Protein AF-A0A7S2JSN1-F1 (afdb_monomer_lite)

InterPro domains:
  IPR011989 Armadillo-like helical [G3DSA:1.25.10.10] (1-99)
  IPR016024 Armadillo-type fold [SSF48371] (4-96)

Sequence (100 aa):
VHPFLPSIIQSLPLKGVPPRLASAALEALGELSQVTKEAMIPWIGSLIPHILETMQDQSSASKQRTSLRTLGQIVGGTGYVITPYLDYPHLLPLATSVLP

Structure (mmCIF, N/CA/C/O backbone):
data_AF-A0A7S2JSN1-F1
#
_entry.id   AF-A0A7S2JSN1-F1
#
loop_
_atom_site.group_PDB
_atom_site.id
_atom_site.type_symbol
_atom_site.label_atom_id
_atom_site.label_alt_id
_atom_site.label_comp_id
_atom_site.label_asym_id
_atom_site.label_entity_id
_atom_site.label_seq_id
_atom_site.pdbx_PDB_ins_code
_atom_site.Cartn_x
_atom_site.Cartn_y
_atom_site.Cartn_z
_atom_site.occupancy
_atom_site.B_iso_or_equiv
_atom_site.auth_seq_id
_atom_site.auth_comp_id
_atom_site.auth_asym_id
_atom_site.auth_atom_id
_atom_site.pdbx_PDB_model_num
ATOM 1 N N . VAL A 1 1 ? -16.334 -8.975 8.821 1.00 47.00 1 VAL A N 1
ATOM 2 C CA . VAL A 1 1 ? -16.963 -9.999 7.949 1.00 47.00 1 VAL A CA 1
ATOM 3 C C . VAL A 1 1 ? -16.365 -9.931 6.548 1.00 47.00 1 VAL A C 1
ATOM 5 O O . VAL A 1 1 ? -16.967 -9.336 5.679 1.00 47.00 1 VAL A O 1
ATOM 8 N N . HIS A 1 2 ? -15.178 -10.510 6.331 1.00 56.66 2 HIS A N 1
ATOM 9 C CA . HIS A 1 2 ? -14.692 -10.877 4.991 1.00 56.66 2 HIS A CA 1
ATOM 10 C C . HIS A 1 2 ? -13.635 -11.998 5.108 1.00 56.66 2 HIS A C 1
ATOM 12 O O . HIS A 1 2 ? -12.438 -11.723 5.157 1.00 56.66 2 HIS A O 1
ATOM 18 N N . PRO A 1 3 ? -14.053 -13.270 5.195 1.00 62.81 3 PRO A N 1
ATOM 19 C CA . PRO A 1 3 ? -13.140 -14.394 5.431 1.00 62.81 3 PRO A CA 1
ATOM 20 C C . PRO A 1 3 ? -12.149 -14.666 4.282 1.00 62.81 3 PRO A C 1
ATOM 22 O O . PRO A 1 3 ? -11.134 -15.312 4.504 1.00 62.81 3 PRO A O 1
ATOM 25 N N . PHE A 1 4 ? -12.401 -14.148 3.075 1.00 67.25 4 PHE A N 1
ATOM 26 C CA . PHE A 1 4 ? -11.569 -14.390 1.884 1.00 67.25 4 PHE A CA 1
ATOM 27 C C . PHE A 1 4 ? -10.449 -13.367 1.672 1.00 67.25 4 PHE A C 1
ATOM 29 O O . PHE A 1 4 ? -9.560 -13.583 0.853 1.00 67.25 4 PHE A O 1
ATOM 36 N N . LEU A 1 5 ? -10.471 -12.255 2.404 1.00 69.81 5 LEU A N 1
ATOM 37 C CA . LEU A 1 5 ? -9.506 -11.170 2.239 1.00 69.81 5 LEU A CA 1
ATOM 38 C C . LEU A 1 5 ? -8.040 -11.567 2.461 1.00 69.81 5 LEU A C 1
ATOM 40 O O . LEU A 1 5 ? -7.220 -11.228 1.608 1.00 69.81 5 LEU A O 1
ATOM 44 N N . PRO A 1 6 ? -7.697 -12.326 3.522 1.00 70.44 6 PRO A N 1
ATOM 45 C CA . PRO A 1 6 ? -6.327 -12.783 3.714 1.00 70.44 6 PRO A CA 1
ATOM 46 C C . PRO A 1 6 ? -5.866 -13.679 2.557 1.00 70.44 6 PRO A C 1
ATOM 48 O O . PRO A 1 6 ? -4.756 -13.520 2.060 1.00 70.44 6 PRO A O 1
ATOM 51 N N . SER A 1 7 ? -6.736 -14.580 2.086 1.00 72.62 7 SER A N 1
ATOM 52 C CA . SER A 1 7 ? -6.433 -15.493 0.979 1.00 72.62 7 SER A CA 1
ATOM 53 C C . SER A 1 7 ? -6.207 -14.750 -0.335 1.00 72.62 7 SER A C 1
ATOM 55 O O . SER A 1 7 ? -5.277 -15.079 -1.064 1.00 72.62 7 SER A O 1
ATOM 57 N N . ILE A 1 8 ? -7.013 -13.724 -0.623 1.00 74.38 8 ILE A N 1
ATOM 58 C CA . ILE A 1 8 ? -6.869 -12.922 -1.842 1.00 74.38 8 ILE A CA 1
ATOM 59 C C . ILE A 1 8 ? -5.576 -12.101 -1.788 1.00 74.38 8 ILE A C 1
ATOM 61 O O . ILE A 1 8 ? -4.790 -12.169 -2.732 1.00 74.38 8 ILE A O 1
ATOM 65 N N . ILE A 1 9 ? -5.306 -11.412 -0.672 1.00 72.25 9 ILE A N 1
ATOM 66 C CA . ILE A 1 9 ? -4.068 -10.636 -0.474 1.00 72.25 9 ILE A CA 1
ATOM 67 C C . ILE A 1 9 ? -2.832 -11.530 -0.615 1.00 72.25 9 ILE A C 1
ATOM 69 O O . ILE A 1 9 ? -1.871 -11.148 -1.276 1.00 72.25 9 ILE A O 1
ATOM 73 N N . GLN A 1 10 ? -2.859 -12.733 -0.039 1.00 69.62 10 GLN A N 1
ATOM 74 C CA . GLN A 1 10 ? -1.730 -13.661 -0.091 1.00 69.62 10 GLN A CA 1
ATOM 75 C C . GLN A 1 10 ? -1.554 -14.320 -1.469 1.00 69.62 10 GLN A C 1
ATOM 77 O O . GLN A 1 10 ? -0.440 -14.693 -1.828 1.00 69.62 10 GLN A O 1
ATOM 82 N N . SER A 1 11 ? -2.632 -14.462 -2.246 1.00 74.69 11 SER A N 1
ATOM 83 C CA . SER A 1 11 ? -2.595 -15.049 -3.593 1.00 74.69 11 SER A CA 1
ATOM 84 C C . SER A 1 11 ? -2.142 -14.082 -4.692 1.00 74.69 11 SER A C 1
ATOM 86 O O . SER A 1 11 ? -1.817 -14.523 -5.795 1.00 74.69 11 SER A O 1
ATOM 88 N N . LEU A 1 12 ? -2.129 -12.773 -4.418 1.00 74.81 12 LEU A N 1
ATOM 89 C CA . LEU A 1 12 ? -1.780 -11.757 -5.406 1.00 74.81 12 LEU A CA 1
ATOM 90 C C . LEU A 1 12 ? -0.273 -11.798 -5.719 1.00 74.81 12 LEU A C 1
ATOM 92 O O . LEU A 1 12 ? 0.557 -11.644 -4.819 1.00 74.81 12 LEU A O 1
ATOM 96 N N . PRO A 1 13 ? 0.115 -11.976 -6.995 1.00 69.50 13 PRO A N 1
ATOM 97 C CA . PRO A 1 13 ? 1.516 -12.043 -7.371 1.00 69.50 13 PRO A CA 1
ATOM 98 C C . PRO A 1 13 ? 2.110 -10.628 -7.410 1.00 69.50 13 PRO A C 1
ATOM 100 O O . PRO A 1 13 ? 2.000 -9.915 -8.404 1.00 69.50 13 PRO A O 1
ATOM 103 N N . LEU A 1 14 ? 2.736 -10.214 -6.307 1.00 67.75 14 LEU A N 1
ATOM 104 C CA . LEU A 1 14 ? 3.377 -8.898 -6.178 1.00 67.75 14 LEU A CA 1
ATOM 105 C C . LEU A 1 14 ? 4.887 -8.928 -6.500 1.00 67.75 14 LEU A C 1
ATOM 107 O O . LEU A 1 14 ? 5.449 -7.905 -6.882 1.00 67.75 14 LEU A O 1
ATOM 111 N N . LYS A 1 15 ? 5.548 -10.099 -6.422 1.00 66.25 15 LYS A N 1
ATOM 112 C CA . LYS A 1 15 ? 6.993 -10.274 -6.699 1.00 66.25 15 LYS A CA 1
ATOM 113 C C . LYS A 1 15 ? 7.263 -11.246 -7.843 1.00 66.25 15 LYS A C 1
ATOM 115 O O . LYS A 1 15 ? 6.595 -12.264 -7.975 1.00 66.25 15 LYS A O 1
ATOM 120 N N . GLY A 1 16 ? 8.288 -10.941 -8.645 1.00 65.50 16 GLY A N 1
ATOM 121 C CA . GLY A 1 16 ? 8.853 -11.861 -9.645 1.00 65.50 16 GLY A CA 1
ATOM 122 C C . GLY A 1 16 ? 7.989 -12.121 -10.885 1.00 65.50 16 GLY A C 1
ATOM 123 O O . GLY A 1 16 ? 8.293 -13.028 -11.653 1.00 65.50 16 GLY A O 1
ATOM 124 N N . VAL A 1 17 ? 6.928 -11.342 -11.095 1.00 71.62 17 VAL A N 1
ATOM 125 C CA . VAL A 1 17 ? 6.001 -11.488 -12.227 1.00 71.62 17 VAL A CA 1
ATOM 126 C C . VAL A 1 17 ? 6.189 -10.401 -13.285 1.00 71.62 17 VAL A C 1
ATOM 128 O O . VAL A 1 17 ? 6.697 -9.316 -12.985 1.00 71.62 17 VAL A O 1
ATOM 131 N N . PRO A 1 18 ? 5.772 -10.665 -14.541 1.00 78.19 18 PRO A N 1
ATOM 132 C CA . PRO A 1 18 ? 5.861 -9.685 -15.612 1.00 78.19 18 PRO A CA 1
ATOM 133 C C . PRO A 1 18 ? 5.160 -8.373 -15.231 1.00 78.19 18 PRO A C 1
ATOM 135 O O . PRO A 1 18 ? 4.136 -8.391 -14.544 1.00 78.19 18 PRO A O 1
ATOM 138 N N . PRO A 1 19 ? 5.666 -7.225 -15.716 1.00 72.69 19 PRO A N 1
ATOM 139 C CA . PRO A 1 19 ? 5.232 -5.901 -15.274 1.00 72.69 19 PRO A CA 1
ATOM 140 C C . PRO A 1 19 ? 3.726 -5.668 -15.403 1.00 72.69 19 PRO A C 1
ATOM 142 O O . PRO A 1 19 ? 3.124 -5.052 -14.532 1.00 72.69 19 PRO A O 1
ATOM 145 N N . ARG A 1 20 ? 3.107 -6.237 -16.442 1.00 77.81 20 ARG A N 1
ATOM 146 C CA . ARG A 1 20 ? 1.656 -6.203 -16.658 1.00 77.81 20 ARG A CA 1
ATOM 147 C C . ARG A 1 20 ? 0.862 -6.905 -15.555 1.00 77.81 20 ARG A C 1
ATOM 149 O O . ARG A 1 20 ? -0.165 -6.390 -15.132 1.00 77.81 20 ARG A O 1
ATOM 156 N N . LEU A 1 21 ? 1.332 -8.068 -15.105 1.00 81.06 21 LEU A N 1
ATOM 157 C CA . LEU A 1 21 ? 0.662 -8.852 -14.070 1.00 81.06 21 LEU A CA 1
ATOM 158 C C . LEU A 1 21 ? 0.856 -8.219 -12.688 1.00 81.06 21 LEU A C 1
ATOM 160 O O . LEU A 1 21 ? -0.095 -8.162 -11.920 1.00 81.06 21 LEU A O 1
ATOM 164 N N . ALA A 1 22 ? 2.044 -7.670 -12.416 1.00 80.31 22 ALA A N 1
ATOM 165 C CA . ALA A 1 22 ? 2.298 -6.895 -11.202 1.00 80.31 22 ALA A CA 1
ATOM 166 C C . ALA A 1 22 ? 1.386 -5.656 -11.117 1.00 80.31 22 ALA A C 1
ATOM 168 O O . ALA A 1 22 ? 0.763 -5.421 -10.086 1.00 80.31 22 ALA A O 1
ATOM 169 N N . SER A 1 23 ? 1.238 -4.900 -12.214 1.00 80.94 23 SER A N 1
ATOM 170 C CA . SER A 1 23 ? 0.287 -3.782 -12.284 1.00 80.94 23 SER A CA 1
ATOM 171 C C . SER A 1 23 ? -1.156 -4.237 -12.060 1.00 80.94 23 SER A C 1
ATOM 173 O O . SER A 1 23 ? -1.841 -3.654 -11.230 1.00 80.94 23 SER A O 1
ATOM 175 N N . ALA A 1 24 ? -1.612 -5.301 -12.728 1.00 83.56 24 ALA A N 1
ATOM 176 C CA . ALA A 1 24 ? -2.970 -5.816 -12.537 1.00 83.56 24 ALA A CA 1
ATOM 177 C C . ALA A 1 24 ? -3.225 -6.286 -11.091 1.00 83.56 24 ALA A C 1
ATOM 179 O O . ALA A 1 24 ? -4.302 -6.056 -10.544 1.00 83.56 24 ALA A O 1
ATOM 180 N N . ALA A 1 25 ? -2.229 -6.906 -10.450 1.00 85.00 25 ALA A N 1
ATOM 181 C CA . ALA A 1 25 ? -2.311 -7.324 -9.055 1.00 85.00 25 ALA A CA 1
ATOM 182 C C . ALA A 1 25 ? -2.402 -6.123 -8.097 1.00 85.00 25 ALA A C 1
ATOM 184 O O . ALA A 1 25 ? -3.236 -6.118 -7.193 1.00 85.00 25 ALA A O 1
ATOM 185 N N . LEU A 1 26 ? -1.591 -5.083 -8.312 1.0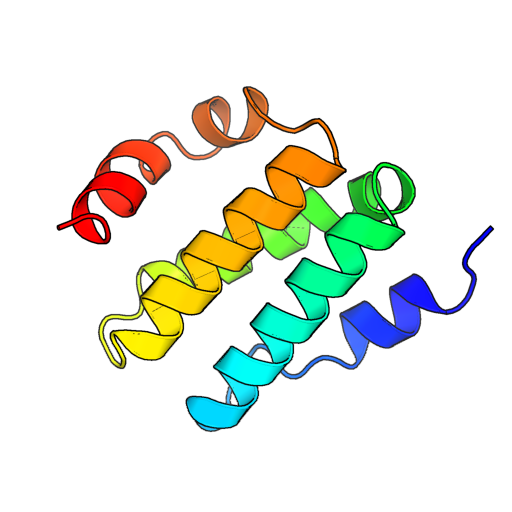0 84.69 26 LEU A N 1
ATOM 186 C CA . LEU A 1 26 ? -1.662 -3.835 -7.544 1.00 84.69 26 LEU A CA 1
ATOM 187 C C . LEU A 1 26 ? -3.002 -3.119 -7.728 1.00 84.69 26 LEU A C 1
ATOM 189 O O . LEU A 1 26 ? -3.550 -2.570 -6.775 1.00 84.69 26 LEU A O 1
ATOM 193 N N . GLU A 1 27 ? -3.539 -3.130 -8.942 1.00 85.94 27 GLU A N 1
ATOM 194 C CA . GLU A 1 27 ? -4.822 -2.509 -9.252 1.00 85.94 27 GLU A CA 1
ATOM 195 C C . GLU A 1 27 ? -5.972 -3.250 -8.557 1.00 85.94 27 GLU A C 1
ATOM 197 O O . GLU A 1 27 ? -6.784 -2.626 -7.877 1.00 85.94 27 GLU A O 1
ATOM 202 N N . ALA A 1 28 ? -5.970 -4.587 -8.601 1.00 86.75 28 ALA A N 1
ATOM 203 C CA . ALA A 1 28 ? -6.904 -5.410 -7.835 1.00 86.75 28 ALA A CA 1
ATOM 204 C C . ALA A 1 28 ? -6.788 -5.166 -6.320 1.00 86.75 28 ALA A C 1
ATOM 206 O O . ALA A 1 28 ? -7.805 -5.063 -5.637 1.00 86.75 28 ALA A O 1
ATOM 207 N N . LEU A 1 29 ? -5.567 -5.023 -5.790 1.00 85.75 29 LEU A N 1
ATOM 208 C CA . LEU A 1 29 ? -5.326 -4.690 -4.382 1.00 85.75 29 LEU A CA 1
ATOM 209 C C . LEU A 1 29 ? -5.922 -3.320 -4.005 1.00 85.75 29 LEU A C 1
ATOM 211 O O . LEU A 1 29 ? -6.496 -3.173 -2.927 1.00 85.75 29 LEU A O 1
ATOM 215 N N . GLY A 1 30 ? -5.811 -2.328 -4.890 1.00 85.38 30 GLY A N 1
ATOM 216 C CA . GLY A 1 30 ? -6.363 -0.988 -4.684 1.00 85.38 30 GLY A CA 1
ATOM 217 C C . GLY A 1 30 ? -7.892 -0.955 -4.724 1.00 85.38 30 GLY A C 1
ATOM 218 O O . GLY A 1 30 ? -8.523 -0.312 -3.888 1.00 85.38 30 GLY A O 1
ATOM 219 N N . GLU A 1 31 ? -8.514 -1.703 -5.636 1.00 86.81 31 GLU A N 1
ATOM 220 C CA . GLU A 1 31 ? -9.975 -1.870 -5.650 1.00 86.81 31 GLU A CA 1
ATOM 221 C C . GLU A 1 31 ? -10.460 -2.621 -4.396 1.00 86.81 31 GLU A C 1
ATOM 223 O O . GLU A 1 31 ? -11.435 -2.225 -3.754 1.00 86.81 31 GLU A O 1
ATOM 228 N N . LEU A 1 32 ? -9.734 -3.659 -3.965 1.00 83.81 32 LEU A N 1
ATOM 229 C CA . LEU A 1 32 ? -10.030 -4.373 -2.721 1.00 83.81 32 LEU A CA 1
ATOM 230 C C . LEU A 1 32 ? -9.956 -3.451 -1.502 1.00 83.81 32 LEU A C 1
ATOM 232 O O . LEU A 1 32 ? -10.810 -3.552 -0.619 1.00 83.81 32 LEU A O 1
ATOM 236 N N . SER A 1 33 ? -8.992 -2.532 -1.443 1.00 83.06 33 SER A N 1
ATOM 237 C CA . SER A 1 33 ? -8.857 -1.619 -0.304 1.00 83.06 33 SER A CA 1
ATOM 238 C C . SER A 1 33 ? -10.024 -0.647 -0.177 1.00 83.06 33 SER A C 1
ATOM 240 O O . SER A 1 33 ? -10.420 -0.312 0.939 1.00 83.06 33 SER A O 1
ATOM 242 N N . GLN A 1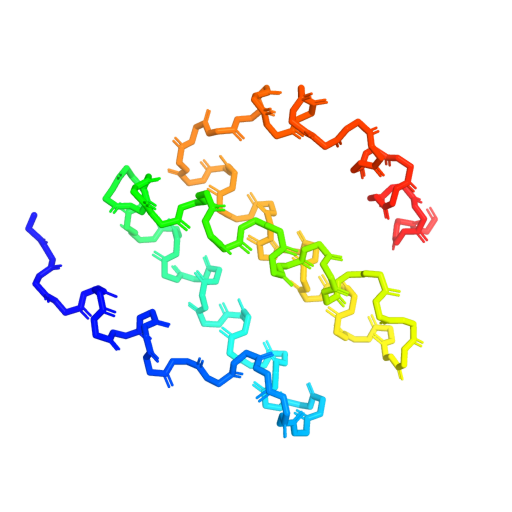 34 ? -10.622 -0.243 -1.298 1.00 82.81 34 GLN A N 1
ATOM 243 C CA . GLN A 1 34 ? -11.808 0.615 -1.321 1.00 82.81 34 GLN A CA 1
ATOM 244 C C . GLN A 1 34 ? -13.049 -0.089 -0.760 1.00 82.81 34 GLN A C 1
ATOM 246 O O . GLN A 1 34 ? -13.843 0.530 -0.048 1.00 82.81 34 GLN A O 1
ATOM 251 N N . VAL A 1 35 ? -13.199 -1.386 -1.040 1.00 84.38 35 VAL A N 1
ATOM 252 C CA . VAL A 1 35 ? -14.326 -2.198 -0.549 1.00 84.38 35 VAL A CA 1
ATOM 253 C C . VAL A 1 35 ? -14.133 -2.588 0.917 1.00 84.38 35 VAL A C 1
ATOM 255 O O . VAL A 1 35 ? -15.079 -2.582 1.701 1.00 84.38 35 VAL A O 1
ATOM 258 N N . THR A 1 36 ? -12.899 -2.908 1.295 1.00 79.06 36 THR A N 1
ATOM 259 C CA . THR A 1 36 ? -12.567 -3.505 2.595 1.00 79.06 36 THR A CA 1
ATOM 260 C C . THR A 1 36 ? -12.373 -2.474 3.705 1.00 79.06 36 THR A C 1
ATOM 262 O O . THR A 1 36 ? -12.683 -2.753 4.866 1.00 79.06 36 THR A O 1
ATOM 265 N N . LYS A 1 37 ? -11.842 -1.294 3.361 1.00 82.25 37 LYS A N 1
ATOM 266 C CA . LYS A 1 37 ? -11.550 -0.190 4.285 1.00 82.25 37 LYS A CA 1
ATOM 267 C C . LYS A 1 37 ? -10.792 -0.651 5.537 1.00 82.25 37 LYS A C 1
ATOM 269 O O . LYS A 1 37 ? -9.681 -1.165 5.437 1.00 82.25 37 LYS A O 1
ATOM 274 N N . GLU A 1 38 ? -11.398 -0.520 6.713 1.00 79.00 38 GLU A N 1
ATOM 275 C CA . GLU A 1 38 ? -10.819 -0.833 8.025 1.00 79.00 38 GLU A CA 1
ATOM 276 C C . GLU A 1 38 ? -10.380 -2.291 8.174 1.00 79.00 38 GLU A C 1
ATOM 278 O O . GLU A 1 38 ? -9.407 -2.583 8.869 1.00 79.00 38 GLU A O 1
ATOM 283 N N . ALA A 1 39 ? -11.035 -3.225 7.480 1.00 78.56 39 ALA A N 1
ATOM 284 C CA . ALA A 1 39 ? -10.620 -4.621 7.534 1.00 78.56 39 ALA A CA 1
ATOM 285 C C . ALA A 1 39 ? -9.230 -4.838 6.910 1.00 78.56 39 ALA A C 1
ATOM 287 O O . ALA A 1 39 ? -8.623 -5.867 7.184 1.00 78.56 39 ALA A O 1
ATOM 288 N N . MET A 1 40 ? -8.692 -3.873 6.147 1.00 78.12 40 MET A N 1
ATOM 289 C CA . MET A 1 40 ? -7.346 -3.944 5.581 1.00 78.12 40 MET A CA 1
ATOM 290 C C . MET A 1 40 ? -6.227 -3.476 6.520 1.00 78.12 40 MET A C 1
ATOM 292 O O . MET A 1 40 ? -5.062 -3.751 6.232 1.00 78.12 40 MET A O 1
ATOM 296 N N . ILE A 1 41 ? -6.563 -2.832 7.645 1.00 79.06 41 ILE A N 1
ATOM 297 C CA . ILE A 1 41 ? -5.607 -2.256 8.610 1.00 79.06 41 ILE A CA 1
ATOM 298 C C . ILE A 1 41 ? -4.487 -3.226 9.027 1.00 79.06 41 ILE A C 1
ATOM 300 O O . ILE A 1 41 ? -3.324 -2.818 8.983 1.00 79.06 41 ILE A O 1
ATOM 304 N N . PRO A 1 42 ? -4.761 -4.508 9.347 1.00 81.44 42 PRO A N 1
ATOM 305 C CA . PRO A 1 42 ? -3.717 -5.444 9.770 1.00 81.44 42 PRO A CA 1
ATOM 306 C C . PRO A 1 42 ? -2.655 -5.735 8.698 1.00 81.44 42 PRO A C 1
ATOM 308 O O . PRO A 1 42 ? -1.543 -6.132 9.034 1.00 81.44 42 PRO A O 1
ATOM 311 N N . TRP A 1 43 ? -2.979 -5.551 7.414 1.00 78.31 43 TRP A N 1
ATOM 312 C CA . TRP A 1 43 ? -2.077 -5.842 6.292 1.00 78.31 43 TRP A CA 1
ATOM 313 C C . TRP A 1 43 ? -1.336 -4.609 5.770 1.00 78.31 43 TRP A C 1
ATOM 315 O O . TRP A 1 43 ? -0.389 -4.751 5.002 1.00 78.31 43 TRP A O 1
ATOM 325 N N . ILE A 1 44 ? -1.711 -3.400 6.194 1.00 77.00 44 ILE A N 1
ATOM 326 C CA . ILE A 1 44 ? -1.070 -2.153 5.743 1.00 77.00 44 ILE A CA 1
ATOM 327 C C . ILE A 1 44 ? 0.433 -2.174 6.029 1.00 77.00 44 ILE A C 1
ATOM 329 O O . ILE A 1 44 ? 1.222 -1.817 5.157 1.00 77.00 44 ILE A O 1
ATOM 333 N N . GLY A 1 45 ? 0.833 -2.650 7.213 1.00 76.50 45 GLY A N 1
ATOM 334 C CA . GLY A 1 45 ? 2.238 -2.679 7.627 1.00 76.50 45 GLY A CA 1
ATOM 335 C C . GLY A 1 45 ? 3.142 -3.527 6.726 1.00 76.50 45 GLY A C 1
ATOM 336 O O . GLY A 1 45 ? 4.324 -3.227 6.601 1.00 76.50 45 GLY A O 1
ATOM 337 N N . SER A 1 46 ? 2.605 -4.554 6.057 1.00 78.31 46 SER A N 1
ATOM 338 C CA . SER A 1 46 ? 3.362 -5.367 5.096 1.00 78.31 46 SER A CA 1
ATOM 339 C C . SER A 1 46 ? 3.168 -4.919 3.645 1.00 78.31 46 SER A C 1
ATOM 341 O O . SER A 1 46 ? 4.085 -5.065 2.836 1.00 78.31 46 SER A O 1
ATOM 343 N N . LEU A 1 47 ? 2.002 -4.358 3.305 1.00 79.25 47 LEU A N 1
ATOM 344 C CA . LEU A 1 47 ? 1.668 -3.925 1.947 1.00 79.25 47 LEU A CA 1
ATOM 345 C C . LEU A 1 47 ? 2.311 -2.587 1.571 1.00 79.25 47 LEU A C 1
ATOM 347 O O . LEU A 1 47 ? 2.832 -2.471 0.464 1.00 79.25 47 LEU A O 1
ATOM 351 N N . ILE A 1 48 ? 2.315 -1.595 2.470 1.00 80.38 48 ILE A N 1
ATOM 352 C CA . ILE A 1 48 ? 2.898 -0.264 2.217 1.00 80.38 48 ILE A CA 1
ATOM 353 C C . ILE A 1 48 ? 4.355 -0.372 1.747 1.00 80.38 48 ILE A C 1
ATOM 355 O O . ILE A 1 48 ? 4.623 0.069 0.630 1.00 80.38 48 ILE A O 1
ATOM 359 N N . PRO A 1 49 ? 5.293 -0.988 2.499 1.00 81.38 49 PRO A N 1
ATOM 360 C CA . PRO A 1 49 ? 6.685 -1.074 2.056 1.00 81.38 49 PRO A CA 1
ATOM 361 C C . PRO A 1 49 ? 6.842 -1.798 0.713 1.00 81.38 49 PRO A C 1
ATOM 363 O O . PRO A 1 49 ? 7.680 -1.418 -0.097 1.00 81.38 49 PRO A O 1
ATOM 366 N N . HIS A 1 50 ? 5.982 -2.771 0.416 1.00 79.69 50 HIS A N 1
ATOM 367 C CA . HIS A 1 50 ? 5.994 -3.483 -0.861 1.00 79.69 50 HIS A CA 1
ATOM 368 C C . HIS A 1 50 ? 5.577 -2.603 -2.047 1.00 79.69 50 HIS A C 1
ATOM 370 O O . HIS A 1 50 ? 6.167 -2.650 -3.129 1.00 79.69 50 HIS A O 1
ATOM 376 N N . ILE A 1 51 ? 4.548 -1.781 -1.846 1.00 82.31 51 ILE A N 1
ATOM 377 C CA . ILE A 1 51 ? 4.082 -0.819 -2.844 1.00 82.31 51 ILE A CA 1
ATOM 378 C C . ILE A 1 51 ? 5.137 0.274 -3.039 1.00 82.31 51 ILE A C 1
ATOM 380 O O . ILE A 1 51 ? 5.379 0.677 -4.173 1.00 82.31 51 ILE A O 1
ATOM 384 N N . LEU A 1 52 ? 5.820 0.698 -1.971 1.00 80.31 52 LEU A N 1
ATOM 385 C CA . LEU A 1 52 ? 6.937 1.646 -2.045 1.00 80.31 52 LEU A CA 1
ATOM 386 C C . LEU A 1 52 ? 8.121 1.090 -2.838 1.00 80.31 52 LEU A C 1
ATOM 388 O O . LEU A 1 52 ? 8.625 1.788 -3.716 1.00 80.31 52 LEU A O 1
ATOM 392 N N . GLU A 1 53 ? 8.522 -0.162 -2.597 1.00 80.12 53 GLU A N 1
ATOM 393 C CA . GLU A 1 53 ? 9.536 -0.860 -3.404 1.00 80.12 53 GLU A CA 1
ATOM 394 C C . GLU A 1 53 ? 9.142 -0.857 -4.891 1.00 80.12 53 GLU A C 1
ATOM 396 O O . GLU A 1 53 ? 9.948 -0.522 -5.758 1.00 80.12 53 GLU A O 1
ATOM 401 N N . THR A 1 54 ? 7.874 -1.155 -5.189 1.00 78.31 54 THR A N 1
ATOM 402 C CA . THR A 1 54 ? 7.366 -1.206 -6.572 1.00 78.31 54 THR A CA 1
ATOM 403 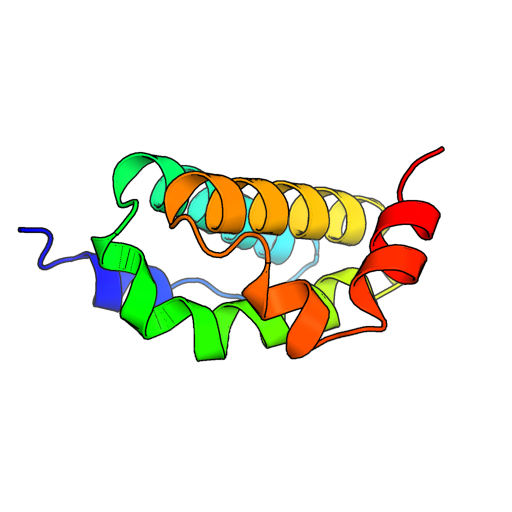C C . THR A 1 54 ? 7.222 0.185 -7.203 1.00 78.31 54 THR A C 1
ATOM 405 O O . THR A 1 54 ? 7.315 0.334 -8.420 1.00 78.31 54 THR A O 1
ATOM 408 N N . MET A 1 55 ? 7.035 1.225 -6.390 1.00 76.88 55 MET A N 1
ATOM 409 C CA . MET A 1 55 ? 7.008 2.619 -6.831 1.00 76.88 55 MET A CA 1
ATOM 410 C C . MET A 1 55 ? 8.413 3.177 -7.088 1.00 76.88 55 MET A C 1
ATOM 412 O O . MET A 1 55 ? 8.579 4.035 -7.951 1.00 76.88 55 MET A O 1
ATOM 416 N N . GLN A 1 56 ? 9.435 2.691 -6.381 1.00 75.06 56 GLN A N 1
ATOM 417 C CA . GLN A 1 56 ? 10.840 3.025 -6.651 1.00 75.06 56 GLN A CA 1
ATOM 418 C C . GLN A 1 56 ? 11.413 2.256 -7.851 1.00 75.06 56 GLN A C 1
ATOM 420 O O . GLN A 1 56 ? 12.427 2.670 -8.416 1.00 75.06 56 GLN A O 1
ATOM 425 N N . ASP A 1 57 ? 10.761 1.168 -8.268 1.00 75.56 57 ASP A N 1
ATOM 426 C CA . ASP A 1 57 ? 11.128 0.390 -9.450 1.00 75.56 57 ASP A CA 1
ATOM 427 C C . ASP A 1 57 ? 10.910 1.206 -10.743 1.00 75.56 57 ASP A C 1
ATOM 429 O O . ASP A 1 57 ? 9.829 1.232 -11.336 1.00 75.56 57 ASP A O 1
ATOM 433 N N . GLN A 1 58 ? 11.977 1.864 -11.206 1.00 66.50 58 GLN A N 1
ATOM 434 C CA . GLN A 1 58 ? 12.009 2.649 -12.448 1.00 66.50 58 GLN A CA 1
ATOM 435 C C . GLN A 1 58 ? 11.972 1.786 -13.724 1.00 66.50 58 GLN A C 1
ATOM 437 O O . GLN A 1 58 ? 12.023 2.323 -14.829 1.00 66.50 58 GLN A O 1
ATOM 442 N N . SER A 1 59 ? 11.858 0.455 -13.620 1.00 72.75 59 SER A N 1
ATOM 443 C CA . SER A 1 59 ? 11.771 -0.424 -14.796 1.00 72.75 59 SER A CA 1
ATOM 444 C C . SER A 1 59 ? 10.509 -0.201 -15.634 1.00 72.75 59 SER A C 1
ATOM 446 O O . SER A 1 59 ? 10.474 -0.563 -16.811 1.00 72.75 59 SER A O 1
ATOM 448 N N . SER A 1 60 ? 9.452 0.376 -15.052 1.00 71.81 60 SER A N 1
ATOM 449 C CA . SER A 1 60 ? 8.212 0.667 -15.768 1.00 71.81 60 SER A CA 1
ATOM 450 C C . SER A 1 60 ? 7.447 1.839 -15.160 1.00 71.81 60 SER A C 1
ATOM 452 O O . SER A 1 60 ? 6.884 1.736 -14.072 1.00 71.81 60 SER A O 1
ATOM 454 N N . ALA A 1 61 ? 7.290 2.911 -15.939 1.00 76.00 61 ALA A N 1
ATOM 455 C CA . ALA A 1 61 ? 6.443 4.048 -15.569 1.00 76.00 61 ALA A CA 1
ATOM 456 C C . ALA A 1 61 ? 4.976 3.643 -15.303 1.00 76.00 61 ALA A C 1
ATOM 458 O O . ALA A 1 61 ? 4.292 4.262 -14.489 1.00 76.00 61 ALA A O 1
ATOM 459 N N . SER A 1 62 ? 4.485 2.584 -15.965 1.00 76.06 62 SER A N 1
ATOM 460 C CA . SER A 1 62 ? 3.141 2.051 -15.709 1.00 76.06 62 SER A CA 1
ATOM 461 C C . SER A 1 62 ? 3.041 1.445 -14.312 1.00 76.06 62 SER A C 1
ATOM 463 O O . SER A 1 62 ? 2.075 1.722 -13.610 1.00 76.06 62 SER A O 1
ATOM 465 N N . LYS A 1 63 ? 4.039 0.663 -13.880 1.00 78.31 63 LYS A N 1
ATOM 466 C CA . LYS A 1 63 ? 4.067 0.102 -12.522 1.00 78.31 63 LYS A CA 1
ATOM 467 C C . LYS A 1 63 ? 4.121 1.193 -11.465 1.00 78.31 63 LYS A C 1
ATOM 469 O O . LYS A 1 63 ? 3.377 1.102 -10.493 1.00 78.31 63 LYS A O 1
ATOM 474 N N . GLN A 1 64 ? 4.960 2.214 -11.653 1.00 82.00 64 GLN A N 1
ATOM 475 C CA . GLN A 1 64 ? 5.081 3.301 -10.678 1.00 82.00 64 GLN A CA 1
ATOM 476 C C . GLN A 1 64 ? 3.749 4.025 -10.487 1.00 82.00 64 GLN A C 1
ATOM 478 O O . GLN A 1 64 ? 3.300 4.207 -9.358 1.00 82.00 64 GLN A O 1
ATOM 483 N N . ARG A 1 65 ? 3.071 4.370 -11.589 1.00 81.81 65 ARG A N 1
ATOM 484 C CA . ARG A 1 65 ? 1.756 5.024 -11.538 1.00 81.81 65 ARG A CA 1
ATOM 485 C C . ARG A 1 65 ? 0.693 4.148 -10.889 1.00 81.81 65 ARG A C 1
ATOM 487 O O . ARG A 1 65 ? -0.052 4.642 -10.046 1.00 81.81 65 ARG A O 1
ATOM 494 N N . THR A 1 66 ? 0.628 2.864 -11.247 1.00 85.12 66 THR A N 1
ATOM 495 C CA . THR A 1 66 ? -0.326 1.937 -10.621 1.00 85.12 66 THR A CA 1
ATOM 496 C C . THR A 1 66 ? -0.044 1.796 -9.126 1.00 85.12 66 THR A C 1
ATOM 498 O O . THR A 1 66 ? -0.968 1.902 -8.333 1.00 85.12 66 THR A O 1
ATOM 501 N N . SER A 1 67 ? 1.225 1.665 -8.727 1.00 84.44 67 SER A N 1
ATOM 502 C CA . SER A 1 67 ? 1.638 1.567 -7.318 1.00 84.44 67 SER A CA 1
ATOM 503 C C . SER A 1 67 ? 1.231 2.807 -6.520 1.00 84.44 67 SER A C 1
ATOM 505 O O . SER A 1 67 ? 0.648 2.680 -5.445 1.00 84.44 67 SER A O 1
ATOM 507 N N . LEU A 1 68 ? 1.461 4.007 -7.068 1.00 84.56 68 LEU A N 1
ATOM 508 C CA . LEU A 1 68 ? 1.050 5.264 -6.440 1.00 84.56 68 LEU A CA 1
ATOM 509 C C . LEU A 1 68 ? -0.475 5.346 -6.278 1.00 84.56 68 LEU A C 1
ATOM 511 O O . LEU A 1 68 ? -0.967 5.700 -5.205 1.00 84.56 68 LEU A O 1
ATOM 515 N N . ARG A 1 69 ? -1.231 4.992 -7.327 1.00 85.31 69 ARG A N 1
ATOM 516 C CA . ARG A 1 69 ? -2.702 4.967 -7.288 1.00 85.31 69 ARG A CA 1
ATOM 517 C C . ARG A 1 69 ? -3.203 4.008 -6.207 1.00 85.31 69 ARG A C 1
ATOM 519 O O . ARG A 1 69 ? -4.031 4.406 -5.389 1.00 85.31 69 ARG A O 1
ATOM 526 N N . THR A 1 70 ? -2.666 2.790 -6.166 1.00 87.56 70 THR A N 1
ATOM 527 C CA . THR A 1 70 ? -3.000 1.773 -5.162 1.00 87.56 70 THR A CA 1
ATOM 528 C C . THR A 1 70 ? -2.685 2.258 -3.749 1.00 87.56 70 THR A C 1
ATOM 530 O O . THR A 1 70 ? -3.508 2.095 -2.851 1.00 87.56 70 THR A O 1
ATOM 533 N N . LEU A 1 71 ? -1.541 2.917 -3.535 1.00 85.19 71 LEU A N 1
ATOM 534 C CA . LEU A 1 71 ? -1.188 3.491 -2.235 1.00 85.19 71 LEU A CA 1
ATOM 535 C C . LEU A 1 71 ? -2.221 4.531 -1.785 1.00 85.19 71 LEU A C 1
ATOM 537 O O . LEU A 1 71 ? -2.702 4.465 -0.655 1.00 85.19 71 LEU A O 1
ATOM 541 N N . GLY A 1 72 ? -2.624 5.438 -2.678 1.00 83.75 72 GLY A N 1
ATOM 542 C CA . GLY A 1 72 ? -3.677 6.417 -2.398 1.00 83.75 72 GLY A CA 1
ATOM 543 C C . GLY A 1 72 ? -5.022 5.763 -2.069 1.00 83.75 72 GLY A C 1
ATOM 544 O O . GLY A 1 72 ? -5.699 6.178 -1.128 1.00 83.75 72 GLY A O 1
ATOM 545 N N . GLN A 1 73 ? -5.389 4.697 -2.784 1.00 86.94 73 GLN A N 1
ATOM 546 C CA . GLN A 1 73 ? -6.612 3.936 -2.516 1.00 86.94 73 GLN A CA 1
ATOM 547 C C . GLN A 1 73 ? -6.576 3.221 -1.157 1.00 86.94 73 GLN A C 1
ATOM 549 O O . GLN A 1 73 ? -7.604 3.153 -0.481 1.00 86.94 73 GLN A O 1
ATOM 554 N N . ILE A 1 74 ? -5.423 2.702 -0.734 1.00 83.81 74 ILE A N 1
ATOM 555 C CA . ILE A 1 74 ? -5.261 2.043 0.570 1.00 83.81 74 ILE A CA 1
ATOM 556 C C . ILE A 1 74 ? -5.323 3.068 1.691 1.00 83.81 74 ILE A C 1
ATOM 558 O O . ILE A 1 74 ? -6.092 2.902 2.636 1.00 83.81 74 ILE A O 1
ATOM 562 N N . VAL A 1 75 ? -4.558 4.148 1.570 1.00 82.50 75 VAL A N 1
ATOM 563 C CA . VAL A 1 75 ? -4.499 5.221 2.565 1.00 82.50 75 VAL A CA 1
ATOM 564 C C . VAL A 1 75 ? -5.871 5.878 2.738 1.00 82.50 75 VAL A C 1
ATOM 566 O O . VAL A 1 75 ? -6.340 6.039 3.864 1.00 82.50 75 VAL A O 1
ATOM 569 N N . GLY A 1 76 ? -6.560 6.172 1.632 1.00 80.12 76 GLY A N 1
ATOM 570 C CA . GLY A 1 76 ? -7.907 6.745 1.651 1.00 80.12 76 GLY A CA 1
ATOM 571 C C . GLY A 1 76 ? -8.979 5.783 2.170 1.00 80.12 76 GLY A C 1
ATOM 572 O O . GLY A 1 76 ? -9.922 6.220 2.822 1.00 80.12 76 GLY A O 1
ATOM 573 N N . GLY A 1 77 ? -8.835 4.477 1.922 1.00 76.06 77 GLY A N 1
ATOM 574 C CA . GLY A 1 77 ? -9.773 3.461 2.409 1.00 76.06 77 GLY A CA 1
ATOM 575 C C . GLY A 1 77 ? -9.612 3.131 3.895 1.00 76.06 77 GLY A C 1
ATOM 576 O O . GLY A 1 77 ? -10.589 2.802 4.558 1.00 76.06 77 GLY A O 1
ATOM 577 N N . THR A 1 78 ? -8.395 3.219 4.427 1.00 75.81 78 THR A N 1
ATOM 578 C CA . THR A 1 78 ? -8.053 2.747 5.781 1.00 75.81 78 THR A CA 1
ATOM 579 C C . THR A 1 78 ? -7.930 3.866 6.817 1.00 75.81 78 THR A C 1
ATOM 581 O O . THR A 1 78 ? -7.830 3.582 8.007 1.00 75.81 78 THR A O 1
ATOM 584 N N . GLY A 1 79 ? -7.909 5.134 6.387 1.00 75.00 79 GLY A N 1
ATOM 585 C CA . GLY A 1 79 ? -7.678 6.286 7.267 1.00 75.00 79 GLY A CA 1
ATOM 586 C C . GLY A 1 79 ? -6.215 6.455 7.696 1.00 75.00 79 GLY A C 1
ATOM 587 O O . GLY A 1 79 ? -5.900 7.329 8.503 1.00 75.00 79 GLY A O 1
ATOM 588 N N . TYR A 1 80 ? -5.302 5.656 7.137 1.00 71.12 80 TYR A N 1
ATOM 589 C CA . TYR A 1 80 ? -3.871 5.665 7.440 1.00 71.12 80 TYR A CA 1
ATOM 590 C C . TYR A 1 80 ? -3.158 6.797 6.681 1.00 71.12 80 TYR A C 1
ATOM 592 O O . TYR A 1 80 ? -2.309 6.543 5.838 1.00 71.12 80 TYR A O 1
ATOM 600 N N . VAL A 1 81 ? -3.556 8.056 6.910 1.00 67.88 81 VAL A N 1
ATOM 601 C CA . VAL A 1 81 ? -3.118 9.216 6.099 1.00 67.88 81 VAL A CA 1
ATOM 602 C C . VAL A 1 81 ? -1.860 9.883 6.644 1.00 67.88 81 VAL A C 1
ATOM 604 O O . VAL A 1 81 ? -0.996 10.265 5.867 1.00 67.88 81 VAL A O 1
ATOM 607 N N . ILE A 1 82 ? -1.737 10.015 7.966 1.00 66.88 82 ILE A N 1
ATOM 608 C CA . ILE A 1 82 ? -0.613 10.721 8.609 1.00 66.88 82 ILE A CA 1
ATOM 609 C C . ILE A 1 82 ? 0.542 9.759 8.895 1.00 66.88 82 ILE A C 1
ATOM 611 O O . ILE A 1 82 ? 1.696 10.055 8.596 1.00 66.88 82 ILE A O 1
ATOM 615 N N . THR A 1 83 ? 0.225 8.580 9.427 1.00 71.88 83 THR A N 1
ATOM 616 C CA . THR A 1 83 ? 1.199 7.567 9.838 1.00 71.88 83 THR A CA 1
ATOM 617 C C . THR A 1 83 ? 2.181 7.127 8.743 1.00 71.88 83 THR A C 1
ATOM 619 O O . THR A 1 83 ? 3.365 7.034 9.051 1.00 71.88 83 THR A O 1
ATOM 622 N N . PRO A 1 84 ? 1.805 6.950 7.458 1.00 69.31 84 PRO A N 1
ATOM 623 C CA . PRO A 1 84 ? 2.789 6.557 6.452 1.00 69.31 84 PRO A CA 1
ATOM 624 C C . PRO A 1 84 ? 3.803 7.670 6.155 1.00 69.31 84 PRO A C 1
ATOM 626 O O . PRO A 1 84 ? 4.923 7.358 5.768 1.00 69.31 84 PRO A O 1
ATOM 629 N N . TYR A 1 85 ? 3.475 8.947 6.390 1.00 67.00 85 TYR A N 1
ATOM 630 C CA . TYR A 1 85 ? 4.463 10.031 6.305 1.00 67.00 85 TYR A CA 1
ATOM 631 C C . TYR A 1 85 ? 5.421 10.057 7.501 1.00 67.00 85 TYR A C 1
ATOM 633 O O . TYR A 1 85 ? 6.542 10.543 7.361 1.00 67.00 85 TYR A O 1
ATOM 641 N N . LEU A 1 86 ? 4.999 9.531 8.655 1.00 70.81 86 LEU A N 1
ATOM 642 C CA . LEU A 1 86 ? 5.863 9.357 9.826 1.00 70.81 86 LEU A CA 1
ATOM 643 C C . LEU A 1 86 ? 6.800 8.156 9.646 1.00 70.81 86 LEU A C 1
ATOM 645 O O . LEU A 1 86 ? 7.993 8.267 9.918 1.00 70.81 86 LEU A O 1
ATOM 649 N N . ASP A 1 87 ? 6.269 7.042 9.140 1.00 72.19 87 ASP A N 1
ATOM 650 C CA . ASP A 1 87 ? 7.014 5.792 8.956 1.00 72.19 87 ASP A CA 1
ATOM 651 C C . ASP A 1 87 ? 7.956 5.850 7.737 1.00 72.19 87 ASP A C 1
ATOM 653 O O . ASP A 1 87 ? 9.047 5.278 7.750 1.00 72.19 87 ASP A O 1
ATOM 657 N N . TYR A 1 88 ? 7.561 6.570 6.681 1.00 71.94 88 TYR A N 1
ATOM 658 C CA . TYR A 1 88 ? 8.292 6.652 5.416 1.00 71.94 88 TYR A CA 1
ATOM 659 C C . TYR A 1 88 ? 8.412 8.110 4.944 1.00 71.94 88 TYR A C 1
ATOM 661 O O . 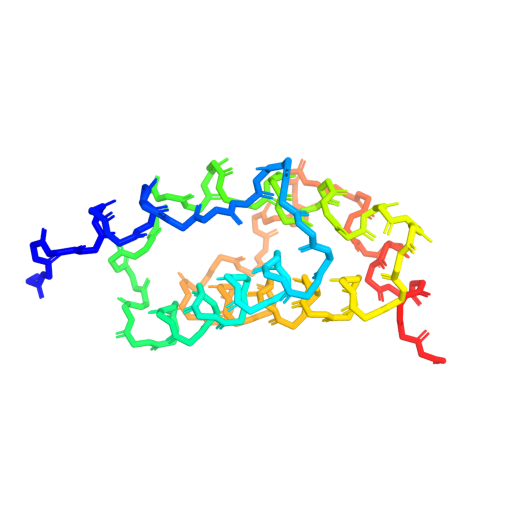TYR A 1 88 ? 7.763 8.506 3.980 1.00 71.94 88 TYR A O 1
ATOM 669 N N . PRO A 1 89 ? 9.281 8.941 5.544 1.00 69.31 89 PRO A N 1
ATOM 670 C CA . PRO A 1 89 ? 9.408 10.362 5.184 1.00 69.31 89 PRO A CA 1
ATOM 671 C C . PRO A 1 89 ? 9.837 10.610 3.723 1.00 69.31 89 PRO A C 1
ATOM 673 O O . PRO A 1 89 ? 9.629 11.691 3.1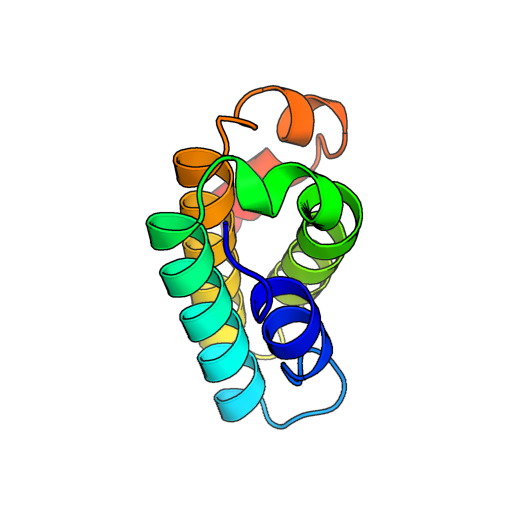78 1.00 69.31 89 PRO A O 1
ATOM 676 N N . HIS A 1 90 ? 10.390 9.597 3.050 1.00 69.69 90 HIS A N 1
ATOM 677 C CA . HIS A 1 90 ? 10.732 9.628 1.624 1.00 69.69 90 HIS A CA 1
ATOM 678 C C . HIS A 1 90 ? 9.517 9.472 0.686 1.00 69.69 90 HIS A C 1
ATOM 680 O O . HIS A 1 90 ? 9.667 9.618 -0.527 1.00 69.69 90 HIS A O 1
ATOM 686 N N . LEU A 1 91 ? 8.315 9.203 1.214 1.00 71.25 91 LEU A N 1
ATOM 687 C CA . LEU A 1 91 ? 7.086 9.062 0.427 1.00 71.25 91 LEU A CA 1
ATOM 688 C C . LEU A 1 91 ? 6.705 10.332 -0.322 1.00 71.25 91 LEU A C 1
ATO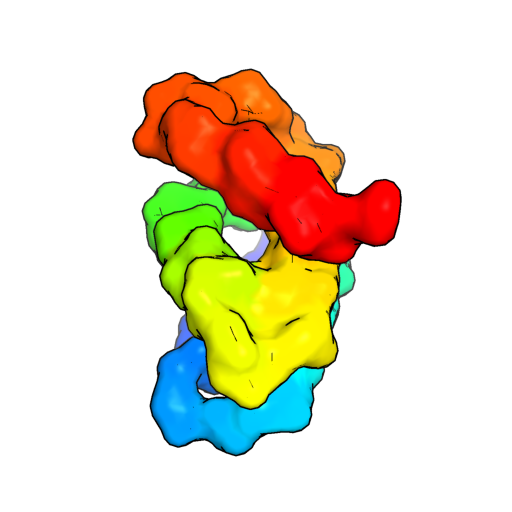M 690 O O . LEU A 1 91 ? 6.329 10.253 -1.484 1.00 71.25 91 LEU A O 1
ATOM 694 N N . LEU A 1 92 ? 6.794 11.488 0.340 1.00 69.19 92 LEU A N 1
ATOM 695 C CA . LEU A 1 92 ? 6.471 12.789 -0.250 1.00 69.19 92 LEU A CA 1
ATOM 696 C C . LEU A 1 92 ? 7.301 13.056 -1.514 1.00 69.19 92 LEU A C 1
ATOM 698 O O . LEU A 1 92 ? 6.695 13.217 -2.572 1.00 69.19 92 LEU A O 1
ATOM 702 N N . PRO A 1 93 ? 8.649 13.031 -1.452 1.00 69.69 93 PRO A N 1
ATOM 703 C CA . PRO A 1 93 ? 9.475 13.241 -2.637 1.00 69.69 93 PRO A CA 1
ATOM 704 C C . PRO A 1 93 ? 9.217 12.207 -3.744 1.00 69.69 93 PRO A C 1
ATOM 706 O O . PRO A 1 93 ? 9.227 12.554 -4.925 1.00 69.69 93 PRO A O 1
ATOM 709 N N . LEU A 1 94 ? 8.945 10.950 -3.379 1.00 70.69 94 LEU A N 1
ATOM 710 C CA . LEU A 1 94 ? 8.667 9.877 -4.335 1.00 70.69 94 LEU A CA 1
ATOM 711 C C . LEU A 1 94 ? 7.280 10.008 -4.989 1.00 70.69 94 LEU A C 1
ATOM 713 O O . LEU A 1 94 ? 7.118 9.723 -6.168 1.00 70.69 94 LEU A O 1
ATOM 717 N N . ALA A 1 95 ? 6.271 10.470 -4.253 1.00 67.12 95 ALA A N 1
ATOM 718 C CA . ALA A 1 95 ? 4.960 10.778 -4.811 1.00 67.12 95 ALA A CA 1
ATOM 719 C C . ALA A 1 95 ? 5.039 11.990 -5.749 1.00 67.12 95 ALA A C 1
ATOM 721 O O . ALA A 1 95 ? 4.458 11.968 -6.834 1.00 67.12 95 ALA A O 1
ATOM 722 N N . THR A 1 96 ? 5.809 13.018 -5.375 1.00 67.69 96 THR A N 1
ATOM 723 C CA . THR A 1 96 ? 6.026 14.196 -6.224 1.00 67.69 96 THR A CA 1
ATOM 724 C C . THR A 1 96 ? 6.846 13.904 -7.475 1.00 67.69 96 THR A C 1
ATOM 726 O O . THR A 1 96 ? 6.680 14.617 -8.452 1.00 67.69 96 THR A O 1
ATOM 729 N N . SER A 1 97 ? 7.695 12.869 -7.495 1.00 66.81 97 SER A N 1
ATOM 730 C CA . SER A 1 97 ? 8.460 12.509 -8.701 1.00 66.81 97 SER A CA 1
ATOM 731 C C . SER A 1 97 ? 7.631 11.772 -9.760 1.00 66.81 97 SER A C 1
ATOM 733 O O . SER A 1 97 ? 8.024 11.721 -10.923 1.00 66.81 97 SER A O 1
ATOM 735 N N . VAL A 1 98 ? 6.494 11.190 -9.368 1.00 64.38 98 VAL A N 1
ATOM 736 C CA . VAL A 1 98 ? 5.570 10.475 -10.266 1.00 64.38 98 VAL A CA 1
ATOM 737 C C . VAL A 1 98 ? 4.459 11.402 -10.792 1.00 64.38 98 VAL A C 1
ATOM 739 O O . VAL A 1 98 ? 3.832 11.099 -11.814 1.00 64.38 98 VAL A O 1
ATOM 742 N N . LEU A 1 99 ? 4.219 12.530 -10.115 1.00 58.78 99 LEU A N 1
ATOM 743 C CA . LEU A 1 99 ? 3.349 13.614 -10.575 1.00 58.78 99 LEU A CA 1
ATOM 744 C C . LEU A 1 99 ? 4.087 14.466 -11.635 1.00 58.78 99 LEU A C 1
ATOM 746 O O . LEU A 1 99 ? 5.274 14.729 -11.458 1.00 58.78 99 LEU A O 1
ATOM 750 N N . PRO A 1 100 ? 3.425 14.835 -12.749 1.00 52.66 100 PRO A N 1
ATOM 751 C CA . PRO A 1 100 ? 4.025 15.636 -13.819 1.00 52.66 100 PRO A CA 1
ATOM 752 C C . PRO A 1 100 ? 4.319 17.082 -13.407 1.00 52.66 100 PRO A C 1
ATOM 754 O O . PRO A 1 100 ? 3.602 17.609 -12.524 1.00 52.66 100 PRO A O 1
#

Radius of gyration: 12.84 Å; chains: 1; bounding box: 29×31×26 Å

Organism: NCBI:txid163516

pLDDT: mean 75.66, std 7.8, range [47.0, 87.56]

Secondary structure (DSSP, 8-state):
--TTHHHHHHHS--SSS-HHHHHHHHHHHHHHHHHHGGGGHHHHHHHHHHHHHHHH-TT-HHHHHHHHHHHHHHHHHH--SSHHHHH-TTHHHHHHHH--

Foldseek 3Di:
DDPCVVVLLVPQCCPDDDLVSNLVSLLVLLVVLQVCQQVCVVVCVVVVVSLVVQLPPPVDLSSVVSSLSSNCSNCVRHVVPVVCCVVPVCVVVSNVVNPD